Protein AF-A0A358SW45-F1 (afdb_monomer_lite)

Secondary structure (DSSP, 8-state):
-EEEETTEEEE--TTTTB-TTT-PBPP----TTSHHHHHHHHTS----GGGTS-TT-TTTHHHHHHHTT--HHHHHHHHGGGG--

Foldseek 3Di:
DWDQDPNDTDDDDPPNQADPVPRHGHDDDDDCVDPVNVVVVVVDPFDALVLLVDQPDPPHQQVVQVVVVHRSVVCCVVCVVRRPD

Sequence (85 aa):
MVTIQDGHMVPLPFGSFSDPETGRVRIRLVNVESSSYRVAREYMIRLDREDLEDLEDLGRLRPIAAASGLTSRAFRDRYGYLAEG

Structure (mmCIF, N/CA/C/O backbone):
data_AF-A0A358SW45-F1
#
_entry.id   AF-A0A358SW45-F1
#
loop_
_atom_site.group_PDB
_atom_site.id
_atom_site.type_symbol
_atom_site.label_atom_id
_atom_site.label_alt_id
_atom_site.label_comp_id
_atom_site.label_asym_id
_atom_site.label_entity_id
_atom_site.label_seq_id
_atom_site.pdbx_PDB_ins_code
_atom_site.Cartn_x
_atom_site.Cartn_y
_atom_site.Cartn_z
_atom_site.occupancy
_atom_site.B_iso_or_equiv
_atom_site.auth_seq_id
_atom_site.auth_comp_id
_atom_site.auth_asym_id
_atom_site.auth_atom_id
_atom_site.pdbx_PDB_model_num
ATOM 1 N N . MET A 1 1 ?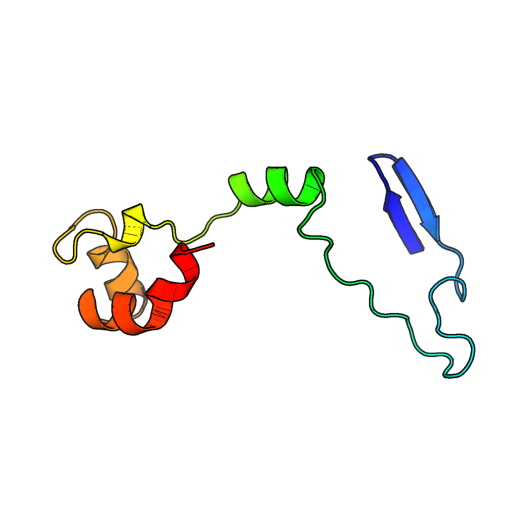 -6.111 -4.078 26.102 1.00 83.44 1 MET A N 1
ATOM 2 C CA . MET A 1 1 ? -5.544 -3.456 24.878 1.00 83.44 1 MET A CA 1
ATOM 3 C C . MET A 1 1 ? -5.996 -2.002 24.830 1.00 83.44 1 MET A C 1
ATOM 5 O O . MET A 1 1 ? -7.049 -1.715 25.380 1.00 83.44 1 MET A O 1
ATOM 9 N N . VAL A 1 2 ? -5.235 -1.088 24.227 1.00 88.00 2 VAL A N 1
ATOM 10 C CA . VAL A 1 2 ? -5.661 0.311 24.027 1.00 88.00 2 VAL A CA 1
ATOM 11 C C . VAL A 1 2 ? -5.778 0.560 22.529 1.00 88.00 2 VAL A C 1
ATOM 13 O O . VAL A 1 2 ? -4.934 0.102 21.764 1.00 88.00 2 VAL A O 1
ATOM 16 N N . THR A 1 3 ? -6.849 1.231 22.114 1.00 88.19 3 THR A N 1
ATOM 17 C CA . THR A 1 3 ? -7.119 1.593 20.715 1.00 88.19 3 THR A CA 1
ATOM 18 C C . THR A 1 3 ? -7.214 3.105 20.579 1.00 88.19 3 THR A C 1
ATOM 20 O O . THR A 1 3 ? -7.473 3.786 21.567 1.00 88.19 3 THR A O 1
ATOM 23 N N . ILE A 1 4 ? -7.024 3.627 19.368 1.00 87.00 4 ILE A N 1
ATOM 24 C CA . ILE A 1 4 ? -7.341 5.020 19.050 1.00 87.00 4 ILE A CA 1
ATOM 25 C C . ILE A 1 4 ? -8.614 5.018 18.203 1.00 87.00 4 ILE A C 1
ATOM 27 O O . ILE A 1 4 ? -8.647 4.390 17.145 1.00 87.00 4 ILE A O 1
ATOM 31 N N . GLN A 1 5 ? -9.664 5.678 18.686 1.00 85.69 5 GLN A N 1
ATOM 32 C CA . GLN A 1 5 ? -10.950 5.823 18.000 1.00 85.69 5 GLN A CA 1
ATOM 33 C C . GLN A 1 5 ? -11.246 7.314 17.887 1.00 85.69 5 GLN A C 1
ATOM 35 O O . GLN A 1 5 ? -11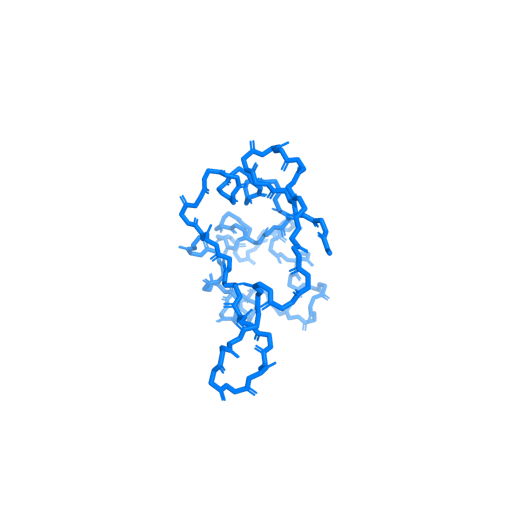.257 8.001 18.904 1.00 85.69 5 GLN A O 1
ATOM 40 N N . ASP A 1 6 ? -11.380 7.817 16.659 1.00 84.19 6 ASP A N 1
ATOM 41 C CA . ASP A 1 6 ? -11.590 9.244 16.372 1.00 84.19 6 ASP A CA 1
ATOM 42 C C . ASP A 1 6 ? -10.613 10.173 17.122 1.00 84.19 6 ASP A C 1
ATOM 44 O O . ASP A 1 6 ? -10.976 11.227 17.628 1.00 84.19 6 ASP A O 1
ATOM 48 N N . GLY A 1 7 ? -9.345 9.752 17.231 1.00 84.44 7 GLY A N 1
ATOM 49 C CA . GLY A 1 7 ? -8.283 10.501 17.918 1.00 84.44 7 GLY A CA 1
ATOM 50 C C . GLY A 1 7 ? -8.218 10.309 19.439 1.00 84.44 7 GLY A C 1
ATOM 51 O O . GLY A 1 7 ? -7.273 10.778 20.069 1.00 84.44 7 GLY A O 1
ATOM 52 N N . HIS A 1 8 ? -9.153 9.573 20.039 1.00 89.94 8 HIS A N 1
ATOM 53 C CA . HIS A 1 8 ? -9.194 9.323 21.479 1.00 89.94 8 HIS A CA 1
ATOM 54 C C . HIS A 1 8 ? -8.619 7.954 21.843 1.00 89.94 8 HIS A C 1
ATOM 56 O O . HIS A 1 8 ? -8.912 6.952 21.191 1.00 89.94 8 HIS A O 1
ATOM 62 N N . MET A 1 9 ? -7.839 7.887 22.928 1.00 93.56 9 MET A N 1
ATOM 63 C CA . MET A 1 9 ? -7.416 6.609 23.503 1.00 93.56 9 MET A CA 1
ATOM 64 C C . MET A 1 9 ? -8.601 5.933 24.195 1.00 93.56 9 MET A C 1
ATOM 66 O O . MET A 1 9 ? -9.083 6.402 25.224 1.00 93.56 9 MET A O 1
ATOM 70 N N . VAL A 1 10 ? -9.045 4.807 23.644 1.00 93.00 10 VAL A N 1
ATOM 71 C CA . VAL A 1 10 ? -10.163 4.018 24.159 1.00 93.00 10 VAL A CA 1
ATOM 72 C C . VAL A 1 10 ? -9.643 2.657 24.630 1.00 93.00 10 VAL A C 1
ATOM 74 O O . VAL A 1 10 ? -9.097 1.895 23.814 1.00 93.00 10 VAL A O 1
ATOM 77 N N . PRO A 1 11 ? -9.784 2.319 25.926 1.00 92.75 11 PRO A N 1
ATOM 78 C CA . PRO A 1 11 ? -9.414 1.006 26.428 1.00 92.75 11 PRO A CA 1
ATOM 79 C C . PRO A 1 11 ? -10.371 -0.057 25.883 1.00 92.75 11 PRO A C 1
ATOM 81 O O . PRO A 1 11 ? -11.587 0.113 25.880 1.00 92.75 11 PRO A O 1
ATOM 84 N N . LEU A 1 12 ? -9.804 -1.180 25.452 1.00 90.06 12 LEU A N 1
ATOM 85 C CA . LEU A 1 12 ? -10.542 -2.345 24.985 1.00 90.06 12 LEU A CA 1
ATOM 86 C C . LEU A 1 12 ? -10.360 -3.493 25.996 1.00 90.06 12 LEU A C 1
ATOM 88 O O . LEU A 1 12 ? -9.239 -4.026 26.110 1.00 90.06 12 LEU A O 1
ATOM 92 N N . PRO A 1 13 ? -11.418 -3.868 26.746 1.00 89.38 13 PRO A N 1
ATOM 93 C CA . PRO A 1 13 ? -11.374 -4.978 27.694 1.00 89.38 13 PRO A CA 1
ATOM 94 C C . PRO A 1 13 ? -11.042 -6.300 27.001 1.00 89.38 13 PRO A C 1
ATOM 96 O O . PRO A 1 13 ? -11.499 -6.555 25.884 1.00 89.38 13 PRO A O 1
ATOM 99 N N . PHE A 1 14 ? -10.276 -7.166 27.662 1.00 84.19 14 PHE A N 1
ATOM 100 C CA . PHE A 1 14 ? -10.038 -8.520 27.159 1.00 84.19 14 PHE A CA 1
ATOM 101 C C . PHE A 1 14 ? -11.364 -9.285 27.024 1.00 84.19 14 PHE A C 1
ATOM 103 O O . PHE A 1 14 ? -12.268 -9.118 27.836 1.00 84.19 14 PHE A O 1
ATOM 110 N N . GLY A 1 15 ? -11.504 -10.069 25.953 1.00 84.25 15 GLY A N 1
ATOM 111 C CA . GLY A 1 15 ? -12.740 -10.789 25.617 1.00 84.25 15 GLY A CA 1
ATOM 112 C C . GLY A 1 15 ? -13.775 -9.969 24.836 1.00 84.25 15 GLY A C 1
ATOM 113 O O . GLY A 1 15 ? -14.535 -10.548 24.071 1.00 84.25 15 GLY A O 1
ATOM 114 N N . SER A 1 16 ? -13.758 -8.629 24.908 1.00 87.12 16 SER A N 1
ATOM 115 C CA . SER A 1 16 ? -14.717 -7.777 24.165 1.00 87.12 16 SER A CA 1
ATOM 116 C C . SER A 1 16 ? -14.539 -7.812 22.639 1.00 87.12 16 SER A C 1
ATOM 118 O O . SER A 1 16 ? -15.416 -7.409 21.874 1.00 87.12 16 SER A O 1
ATOM 120 N N . PHE A 1 17 ? -13.391 -8.296 22.174 1.00 85.81 17 PHE A N 1
ATOM 121 C CA . PHE A 1 17 ? -13.025 -8.408 20.764 1.00 85.81 17 PHE A CA 1
ATOM 122 C C . PHE A 1 17 ? -12.887 -9.861 20.304 1.00 85.81 17 PHE A C 1
ATOM 124 O O . PHE A 1 17 ? -12.447 -10.091 19.181 1.00 85.81 17 PHE A O 1
ATOM 131 N N . SER A 1 18 ? -13.295 -10.823 21.131 1.00 88.56 18 SER A N 1
ATOM 132 C CA . SER A 1 18 ? -13.412 -12.219 20.727 1.00 88.56 18 SER A CA 1
ATOM 133 C C . SER A 1 18 ? -14.795 -12.498 20.146 1.00 88.56 18 SER A C 1
ATOM 135 O O . SER A 1 18 ? -15.788 -11.872 20.514 1.00 88.56 18 SER A O 1
ATOM 137 N N . ASP A 1 19 ? -14.838 -13.419 19.201 1.00 86.88 19 ASP A N 1
ATOM 138 C CA . ASP A 1 19 ? -16.045 -14.042 18.706 1.00 86.88 19 ASP A CA 1
ATOM 139 C C . ASP A 1 19 ? -16.621 -14.935 19.823 1.00 86.88 19 ASP A C 1
ATOM 141 O O . ASP A 1 19 ? -15.891 -15.773 20.362 1.00 86.88 19 ASP A O 1
ATOM 145 N N . PRO A 1 20 ? -17.883 -14.729 20.233 1.00 84.62 20 PRO A N 1
ATOM 146 C CA . PRO A 1 20 ? -18.456 -15.423 21.382 1.00 84.62 20 PRO A CA 1
ATOM 147 C C . PRO A 1 20 ? -18.728 -16.910 21.123 1.00 84.62 20 PRO A C 1
ATOM 149 O O . PRO A 1 20 ? -18.809 -17.671 22.083 1.00 84.62 20 PRO A O 1
ATOM 152 N N . GLU A 1 21 ? -18.849 -17.337 19.863 1.00 89.19 21 GLU A N 1
ATOM 153 C CA . GLU A 1 21 ? -19.125 -18.733 19.507 1.00 89.19 21 GLU A CA 1
ATOM 154 C C . GLU A 1 21 ? -17.835 -19.554 19.410 1.00 89.19 21 GLU A C 1
ATOM 156 O O . GLU A 1 21 ? -17.773 -20.699 19.854 1.00 89.19 21 GLU A O 1
ATOM 161 N N . THR A 1 22 ? -16.780 -18.964 18.849 1.00 90.00 22 THR A N 1
ATOM 162 C CA . THR A 1 22 ? -15.510 -19.652 18.564 1.00 90.00 22 THR A CA 1
ATOM 163 C C . THR A 1 22 ? -14.394 -19.322 19.555 1.00 90.00 22 THR A C 1
ATOM 165 O O . THR A 1 22 ? -13.359 -19.990 19.562 1.00 90.00 22 THR A O 1
ATOM 168 N N . GLY A 1 23 ? -14.551 -18.263 20.355 1.00 87.12 23 GLY A N 1
ATOM 169 C CA . GLY A 1 23 ? -13.541 -17.745 21.282 1.00 87.12 23 GLY A CA 1
ATOM 170 C C . GLY A 1 23 ? -12.348 -17.051 20.608 1.00 87.12 23 GLY A C 1
ATOM 171 O O . GLY A 1 23 ? -11.457 -16.546 21.297 1.00 87.12 23 GLY A O 1
ATOM 172 N N . ARG A 1 24 ? -12.303 -17.006 19.271 1.00 87.88 24 ARG A N 1
ATOM 173 C CA . ARG A 1 24 ? -11.190 -16.429 18.500 1.00 87.88 24 ARG A CA 1
ATOM 174 C C . ARG A 1 24 ? -11.286 -14.911 18.434 1.00 87.88 24 ARG A C 1
ATOM 176 O O . ARG A 1 24 ? -12.366 -14.347 18.512 1.00 87.88 24 ARG A O 1
ATOM 183 N N . VAL A 1 25 ? -10.161 -14.229 18.238 1.00 88.38 25 VAL A N 1
ATOM 184 C CA . VAL A 1 25 ? -10.157 -12.773 18.020 1.00 88.38 25 VAL A CA 1
ATOM 185 C C . VAL A 1 25 ? -10.899 -12.431 16.724 1.00 88.38 25 VAL A C 1
ATOM 187 O O . VAL A 1 25 ? -10.626 -13.018 15.677 1.00 88.38 25 VAL A O 1
ATOM 190 N N . ARG A 1 26 ? -11.815 -11.458 16.784 1.00 86.81 26 ARG A N 1
ATOM 191 C CA . ARG A 1 26 ? -12.510 -10.926 15.606 1.00 86.81 26 ARG A CA 1
ATOM 192 C C . ARG A 1 26 ? -11.536 -10.164 14.715 1.00 86.81 26 ARG A C 1
ATOM 194 O O . ARG A 1 26 ? -10.776 -9.317 15.186 1.00 86.81 26 ARG A O 1
ATOM 201 N N . ILE A 1 27 ? -11.604 -10.422 13.412 1.00 86.00 27 ILE A N 1
ATOM 202 C CA . ILE A 1 27 ? -10.810 -9.702 12.416 1.00 86.00 27 ILE A CA 1
ATOM 203 C C . ILE A 1 27 ? -11.471 -8.346 12.159 1.00 86.00 27 ILE A C 1
ATOM 205 O O . ILE A 1 27 ? -12.599 -8.276 11.676 1.00 86.00 27 ILE A O 1
ATOM 209 N N . ARG A 1 28 ? -10.760 -7.257 12.466 1.00 85.88 28 ARG A N 1
ATOM 210 C CA . ARG A 1 28 ? -11.162 -5.897 12.090 1.00 85.88 28 ARG A CA 1
ATOM 211 C C . ARG A 1 28 ? -10.447 -5.510 10.802 1.00 85.88 28 ARG A C 1
ATOM 213 O O . ARG A 1 28 ? -9.242 -5.278 10.816 1.00 85.88 28 ARG A O 1
ATOM 220 N N . LEU A 1 29 ? -11.197 -5.424 9.709 1.00 90.81 29 LEU A N 1
ATOM 221 C CA . LEU A 1 29 ? -10.671 -4.931 8.439 1.00 90.81 29 LEU A CA 1
ATOM 222 C C . LEU A 1 29 ? -10.410 -3.422 8.506 1.00 90.81 29 LEU A C 1
ATOM 224 O O . LEU A 1 29 ? -11.047 -2.689 9.271 1.00 90.81 29 LEU A O 1
ATOM 228 N N . VAL A 1 30 ? -9.461 -2.963 7.694 1.00 90.62 30 VAL A N 1
ATOM 229 C CA . VAL A 1 30 ? -9.214 -1.533 7.500 1.00 90.62 30 VAL A CA 1
ATOM 230 C C . VAL A 1 30 ? -10.429 -0.926 6.805 1.00 90.62 30 VAL A C 1
ATOM 232 O O . VAL A 1 30 ? -10.872 -1.421 5.772 1.00 90.62 30 VAL A O 1
ATOM 235 N N . ASN A 1 31 ? -10.965 0.155 7.369 1.00 91.00 31 ASN A N 1
ATOM 236 C CA . ASN A 1 31 ? -12.019 0.922 6.722 1.00 91.00 31 ASN A CA 1
ATOM 237 C C . ASN A 1 31 ? -11.397 1.920 5.735 1.00 91.00 31 ASN A C 1
ATOM 239 O O . ASN A 1 31 ? -10.978 3.009 6.137 1.00 91.00 31 ASN A O 1
ATOM 243 N N . VAL A 1 32 ? -11.357 1.544 4.457 1.00 92.88 32 VAL A N 1
ATOM 244 C CA . VAL A 1 32 ? -10.800 2.377 3.378 1.00 92.88 32 VAL A CA 1
ATOM 245 C C . VAL A 1 32 ? -11.641 3.623 3.068 1.00 92.88 32 VAL A C 1
ATOM 247 O O . VAL A 1 32 ? -11.141 4.576 2.481 1.00 92.88 32 VAL A O 1
ATOM 250 N N . GLU A 1 33 ? -12.887 3.670 3.543 1.00 93.25 33 GLU A N 1
ATOM 251 C CA . GLU A 1 33 ? -13.770 4.832 3.393 1.00 93.25 33 GLU A CA 1
ATOM 252 C C . GLU A 1 33 ? -13.589 5.877 4.503 1.00 93.25 33 GLU A C 1
ATOM 254 O O . GLU A 1 33 ? -14.169 6.962 4.442 1.00 93.25 33 GLU A O 1
ATOM 259 N N . SER A 1 34 ? -12.794 5.575 5.537 1.00 90.69 34 SER A N 1
ATOM 260 C CA . SER A 1 34 ? -12.564 6.506 6.646 1.00 90.69 34 SER A CA 1
ATOM 261 C C . SER A 1 34 ? -11.715 7.710 6.227 1.00 90.69 34 SER A C 1
ATOM 263 O O . SER A 1 34 ? -10.777 7.592 5.437 1.00 90.69 34 SER A O 1
ATOM 265 N N . SER A 1 35 ? -12.005 8.883 6.800 1.00 90.62 35 SER A N 1
ATOM 266 C CA . SER A 1 35 ? -11.228 10.106 6.552 1.00 90.62 35 SER A CA 1
ATOM 267 C C . SER A 1 35 ? -9.765 9.941 6.958 1.00 90.62 35 SER A C 1
ATOM 269 O O . SER A 1 35 ? -8.876 10.354 6.221 1.00 90.62 35 SER A O 1
ATOM 271 N N . SER A 1 36 ? -9.507 9.280 8.090 1.00 89.06 36 SER A N 1
ATOM 272 C CA . SER A 1 36 ? -8.154 8.988 8.564 1.00 89.06 36 SER A CA 1
ATOM 273 C C . SER A 1 36 ? -7.381 8.099 7.593 1.00 89.06 36 SER A C 1
ATOM 275 O O . SER A 1 36 ? -6.212 8.373 7.336 1.00 89.06 36 SER A O 1
ATOM 277 N N . TYR A 1 37 ? -8.025 7.084 7.008 1.00 91.56 37 TYR A N 1
ATOM 278 C CA . TYR A 1 37 ? -7.399 6.269 5.971 1.00 91.56 37 TYR A CA 1
ATOM 279 C C . TYR A 1 37 ? -7.100 7.086 4.715 1.00 91.56 37 TYR A C 1
ATOM 281 O O . TYR A 1 37 ? -5.975 7.032 4.230 1.00 91.56 37 TYR A O 1
ATOM 289 N N . ARG A 1 38 ? -8.067 7.866 4.213 1.00 91.81 38 ARG A N 1
ATOM 290 C CA . ARG A 1 38 ? -7.876 8.695 3.012 1.00 91.81 38 ARG A CA 1
ATOM 291 C C . ARG A 1 38 ? -6.732 9.691 3.195 1.00 91.81 38 ARG A C 1
ATOM 293 O O . ARG A 1 38 ? -5.860 9.754 2.346 1.00 91.81 38 ARG A O 1
ATOM 300 N N . VAL A 1 39 ? -6.674 10.384 4.335 1.00 92.56 39 VAL A N 1
ATOM 301 C CA . VAL A 1 39 ? -5.562 11.295 4.654 1.00 92.56 39 VAL A CA 1
ATOM 302 C C . VAL A 1 39 ? -4.242 10.537 4.730 1.00 92.56 39 VAL A C 1
ATOM 304 O O . VAL A 1 39 ? -3.279 10.941 4.093 1.00 92.56 39 VAL A O 1
ATOM 307 N N . ALA A 1 40 ? -4.181 9.426 5.469 1.00 92.12 40 ALA A N 1
ATOM 308 C CA . ALA A 1 40 ? -2.954 8.638 5.562 1.00 92.12 40 ALA A CA 1
ATOM 309 C C . ALA A 1 40 ? -2.487 8.143 4.185 1.00 92.12 40 ALA A C 1
ATOM 311 O O . ALA A 1 40 ? -1.286 8.100 3.933 1.00 92.12 40 ALA A O 1
ATOM 312 N N . ARG A 1 41 ? -3.427 7.804 3.295 1.00 90.81 41 ARG A N 1
ATOM 313 C CA . ARG A 1 41 ? -3.154 7.331 1.939 1.00 90.81 41 ARG A CA 1
ATOM 314 C C . ARG A 1 41 ? -2.418 8.352 1.083 1.00 90.81 41 ARG A C 1
ATOM 316 O O . ARG A 1 41 ? -1.481 7.942 0.409 1.00 90.81 41 ARG A O 1
ATOM 323 N N . GLU A 1 42 ? -2.761 9.632 1.183 1.00 89.12 42 GLU A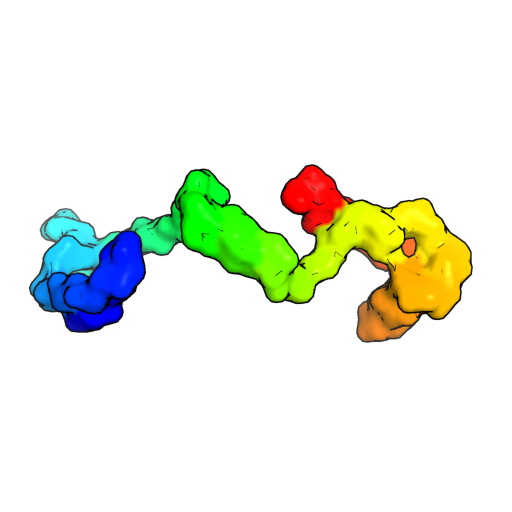 N 1
ATOM 324 C CA . GLU A 1 42 ? -2.064 10.719 0.473 1.00 89.12 42 GLU A CA 1
ATOM 325 C C . GLU A 1 42 ? -0.600 10.893 0.916 1.00 89.12 42 GLU A C 1
ATOM 327 O O . GLU A 1 42 ? 0.218 11.422 0.174 1.00 89.12 42 GLU A O 1
ATOM 332 N N . TYR A 1 43 ? -0.246 10.439 2.124 1.00 91.25 43 TYR A N 1
ATOM 333 C CA . TYR A 1 43 ? 1.124 10.515 2.647 1.00 91.25 43 TYR A CA 1
ATOM 334 C C . TYR A 1 43 ? 1.920 9.212 2.486 1.00 91.25 43 TYR A C 1
ATOM 336 O O . TYR A 1 43 ? 3.095 9.162 2.859 1.00 91.25 43 TYR A O 1
ATOM 344 N N . MET A 1 44 ? 1.310 8.135 1.984 1.00 91.50 44 MET A N 1
ATOM 345 C CA . MET A 1 44 ? 2.021 6.874 1.776 1.00 91.50 44 MET A CA 1
ATOM 346 C C . MET A 1 44 ? 2.907 6.953 0.531 1.00 91.50 44 MET A C 1
ATOM 348 O O . MET A 1 44 ? 2.473 7.410 -0.518 1.00 91.50 44 MET A O 1
ATOM 352 N N . ILE A 1 45 ? 4.120 6.402 0.615 1.00 90.94 45 ILE A N 1
ATOM 353 C CA . ILE A 1 45 ? 4.943 6.145 -0.574 1.00 90.94 45 ILE A CA 1
ATOM 354 C C . ILE A 1 45 ? 4.266 5.022 -1.370 1.00 90.94 45 ILE A C 1
ATOM 356 O O . ILE A 1 45 ? 4.200 3.879 -0.907 1.00 90.94 45 ILE A O 1
ATOM 360 N N . ARG A 1 46 ? 3.734 5.352 -2.547 1.00 91.12 46 ARG A N 1
ATOM 361 C CA . ARG A 1 46 ? 3.019 4.442 -3.450 1.00 91.12 46 ARG A CA 1
ATOM 362 C C . ARG A 1 46 ? 3.452 4.700 -4.891 1.00 91.12 46 ARG A C 1
ATOM 364 O O . ARG A 1 46 ? 4.105 5.697 -5.165 1.00 91.12 46 ARG A O 1
ATOM 371 N N . LEU A 1 47 ? 3.116 3.765 -5.779 1.00 91.44 47 LEU A N 1
ATOM 372 C CA . LEU A 1 47 ? 3.188 4.011 -7.216 1.00 91.44 47 LEU A CA 1
ATOM 373 C C . LEU A 1 47 ? 1.968 4.823 -7.622 1.00 91.44 47 LEU A C 1
ATOM 375 O O . LEU A 1 47 ? 0.844 4.361 -7.410 1.00 91.44 47 LEU A O 1
ATOM 379 N N . ASP A 1 48 ? 2.210 5.965 -8.245 1.00 89.88 48 ASP A N 1
ATOM 380 C CA . ASP A 1 48 ? 1.178 6.770 -8.873 1.00 89.88 48 ASP A CA 1
ATOM 381 C C . ASP A 1 48 ? 1.215 6.602 -10.388 1.00 89.88 48 ASP A C 1
ATOM 383 O O . ASP A 1 48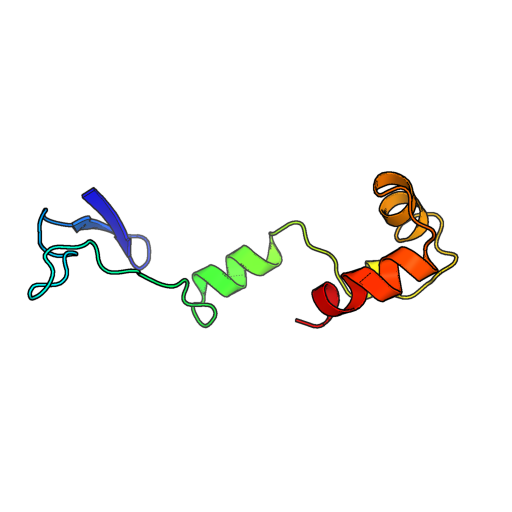 ? 2.188 6.126 -10.980 1.00 89.88 48 ASP A O 1
ATOM 387 N N . ARG A 1 49 ? 0.122 6.991 -11.046 1.00 88.88 49 ARG A N 1
ATOM 388 C CA . ARG A 1 49 ? -0.012 6.857 -12.500 1.00 88.88 49 ARG A CA 1
ATOM 389 C C . ARG A 1 49 ? 1.138 7.537 -13.236 1.00 88.88 49 ARG A C 1
ATOM 391 O O . ARG A 1 49 ? 1.713 6.948 -14.148 1.00 88.88 49 ARG A O 1
ATOM 398 N N . GLU A 1 50 ? 1.506 8.727 -12.781 1.00 89.69 50 GLU A N 1
ATOM 399 C CA . GLU A 1 50 ? 2.597 9.516 -13.343 1.00 89.69 50 GLU A CA 1
ATOM 400 C C . GLU A 1 50 ? 3.965 8.815 -13.255 1.00 89.69 50 GLU A C 1
ATOM 402 O O . GLU A 1 50 ? 4.837 9.080 -14.077 1.00 89.69 50 GLU A O 1
ATOM 407 N N . ASP A 1 51 ? 4.168 7.893 -12.305 1.00 91.00 51 ASP A N 1
ATOM 408 C CA . ASP A 1 51 ? 5.407 7.107 -12.222 1.00 91.00 51 ASP A CA 1
ATOM 409 C C . ASP A 1 51 ? 5.528 6.078 -13.353 1.00 91.00 51 ASP A C 1
ATOM 411 O O . ASP A 1 51 ? 6.610 5.531 -13.568 1.00 91.00 51 ASP A O 1
ATOM 415 N N . LEU A 1 52 ? 4.426 5.781 -14.056 1.00 90.62 52 LEU A N 1
ATOM 416 C CA . LEU A 1 52 ? 4.314 4.692 -15.034 1.00 90.62 52 LEU A CA 1
ATOM 417 C C . LEU A 1 52 ? 3.944 5.155 -16.457 1.00 90.62 52 LEU A C 1
ATOM 419 O O . LEU A 1 52 ? 3.856 4.325 -17.371 1.00 90.62 52 LEU A O 1
ATOM 423 N N . GLU A 1 53 ? 3.672 6.447 -16.649 1.00 85.75 53 GLU A N 1
ATOM 424 C CA . GLU A 1 53 ? 3.131 6.998 -17.898 1.00 85.75 53 GLU A CA 1
ATOM 425 C C . GLU A 1 53 ? 4.115 6.900 -19.067 1.00 85.75 53 GLU A C 1
ATOM 427 O O . GLU A 1 53 ? 3.748 6.386 -20.132 1.00 85.75 53 GLU A O 1
ATOM 432 N N . ASP A 1 54 ? 5.362 7.323 -18.851 1.00 88.25 54 ASP A N 1
ATOM 433 C CA . ASP A 1 54 ? 6.407 7.345 -19.871 1.00 88.25 54 ASP A CA 1
ATOM 434 C C . ASP A 1 54 ? 7.413 6.196 -19.682 1.00 88.25 54 ASP A C 1
ATOM 436 O O . ASP A 1 54 ? 8.182 6.128 -18.722 1.00 88.25 54 ASP A O 1
ATOM 440 N N . LEU A 1 55 ? 7.414 5.274 -20.651 1.00 82.75 55 LEU A N 1
ATOM 441 C CA . LEU A 1 55 ? 8.305 4.110 -20.693 1.00 82.75 55 LEU A CA 1
ATOM 442 C C . LEU A 1 55 ? 9.787 4.484 -20.807 1.00 82.75 55 LEU A C 1
ATOM 444 O O . LEU A 1 55 ? 10.652 3.684 -20.424 1.00 82.75 55 LEU A O 1
ATOM 448 N N . GLU A 1 56 ? 10.084 5.664 -21.343 1.00 83.75 56 GLU A N 1
ATOM 449 C CA . GLU A 1 56 ? 11.440 6.151 -21.545 1.00 83.75 56 GLU A CA 1
ATOM 450 C C . GLU A 1 56 ? 11.918 7.102 -20.446 1.00 83.75 56 GLU A C 1
ATOM 452 O O . GLU A 1 56 ? 13.108 7.423 -20.438 1.00 83.75 56 GLU A O 1
ATOM 457 N N . ASP A 1 57 ? 11.062 7.440 -19.478 1.00 85.94 57 ASP A N 1
ATOM 458 C CA . ASP A 1 57 ? 11.384 8.343 -18.374 1.00 85.94 57 ASP A CA 1
ATOM 459 C C . ASP A 1 57 ? 12.614 7.860 -17.587 1.00 85.94 57 ASP A C 1
ATOM 461 O O . ASP A 1 57 ? 12.623 6.795 -16.959 1.00 85.94 57 ASP A O 1
ATOM 465 N N . LEU A 1 58 ? 13.672 8.674 -17.633 1.00 82.25 58 LEU A N 1
ATOM 466 C CA . LEU A 1 58 ? 14.955 8.436 -16.972 1.00 82.25 58 LEU A CA 1
ATOM 467 C C . LEU A 1 58 ? 14.950 8.796 -15.478 1.00 82.25 58 LEU A C 1
ATOM 469 O O . LEU A 1 58 ? 15.839 8.348 -14.758 1.00 82.25 58 LEU A O 1
ATOM 473 N N . GLY A 1 59 ? 13.991 9.600 -15.022 1.00 86.81 59 GLY A N 1
ATOM 474 C CA . GLY A 1 59 ? 13.862 10.088 -13.651 1.00 86.81 59 GLY A CA 1
ATOM 475 C C . GLY A 1 59 ? 12.850 9.323 -12.796 1.00 86.81 59 GLY A C 1
ATOM 476 O O . GLY A 1 59 ? 13.030 9.281 -11.581 1.00 86.81 59 GLY A O 1
ATOM 477 N N . ARG A 1 60 ? 11.828 8.696 -13.396 1.00 89.56 60 ARG A N 1
ATOM 478 C CA . ARG A 1 60 ? 10.779 7.957 -12.661 1.00 89.56 60 ARG A CA 1
ATOM 479 C C . ARG A 1 60 ? 10.788 6.462 -12.967 1.00 89.56 60 ARG A C 1
ATOM 481 O O . ARG A 1 60 ? 11.344 5.674 -12.197 1.00 89.56 60 ARG A O 1
ATOM 488 N N . LEU A 1 61 ? 10.219 6.056 -14.104 1.00 93.19 61 LEU A N 1
ATOM 489 C CA . LEU A 1 61 ? 9.951 4.645 -14.381 1.00 93.19 61 LEU A CA 1
ATOM 490 C C . LEU A 1 61 ? 11.225 3.811 -14.553 1.00 93.19 61 LEU A C 1
ATOM 492 O O . LEU A 1 61 ? 11.304 2.706 -14.015 1.00 93.19 61 LEU A O 1
ATOM 496 N N . ARG A 1 62 ? 12.241 4.301 -15.278 1.00 93.12 62 ARG A N 1
ATOM 497 C CA . ARG A 1 62 ? 13.474 3.522 -15.495 1.00 93.12 62 ARG A CA 1
ATOM 498 C C . ARG A 1 62 ? 14.211 3.201 -14.189 1.00 93.12 62 ARG A C 1
ATOM 500 O O . ARG A 1 62 ? 14.543 2.029 -14.013 1.00 93.12 62 ARG A O 1
ATOM 507 N N . PRO A 1 63 ? 14.455 4.155 -13.266 1.00 93.38 63 PRO A N 1
ATOM 508 C CA . PRO A 1 63 ? 15.027 3.842 -11.956 1.00 93.38 63 PRO A CA 1
ATOM 509 C C . PRO A 1 63 ? 14.214 2.812 -11.163 1.00 93.38 63 PRO A C 1
ATOM 511 O O . PRO A 1 63 ? 14.789 1.863 -10.629 1.00 93.38 63 PRO A O 1
ATOM 514 N N . ILE A 1 64 ? 12.885 2.957 -11.128 1.00 93.44 64 ILE A N 1
ATOM 515 C CA . ILE A 1 64 ? 11.985 2.037 -10.414 1.00 93.44 64 ILE A CA 1
ATOM 516 C C . ILE A 1 64 ? 12.071 0.623 -11.010 1.00 93.44 64 ILE A C 1
ATOM 518 O O . ILE A 1 64 ? 12.266 -0.359 -10.290 1.00 93.44 64 ILE A O 1
ATOM 522 N N . ALA A 1 65 ? 11.983 0.512 -12.336 1.00 95.19 65 ALA A N 1
ATOM 523 C CA . ALA A 1 65 ? 12.081 -0.761 -13.037 1.00 95.19 65 ALA A CA 1
ATOM 524 C C . ALA A 1 65 ? 13.457 -1.412 -12.823 1.00 95.19 65 ALA A C 1
ATOM 526 O O . ALA A 1 65 ? 13.527 -2.597 -12.480 1.00 95.19 65 ALA A O 1
ATOM 527 N N . ALA A 1 66 ? 14.538 -0.633 -12.915 1.00 94.69 66 ALA A N 1
ATOM 528 C CA . ALA A 1 66 ? 15.901 -1.103 -12.685 1.00 94.69 66 ALA A CA 1
ATOM 529 C C . ALA A 1 66 ? 16.107 -1.630 -11.256 1.00 94.69 66 ALA A C 1
ATOM 531 O O . ALA A 1 66 ? 16.706 -2.692 -11.087 1.00 94.69 66 ALA A O 1
ATOM 532 N N . ALA A 1 67 ? 15.552 -0.957 -10.240 1.00 94.75 67 ALA A N 1
ATOM 533 C CA . ALA A 1 67 ? 15.600 -1.415 -8.848 1.00 94.75 67 ALA A CA 1
ATOM 534 C C . ALA A 1 67 ? 14.916 -2.781 -8.641 1.00 94.75 67 ALA A C 1
ATOM 536 O O . ALA A 1 67 ? 15.270 -3.523 -7.728 1.00 94.75 67 ALA A O 1
ATOM 537 N N . SER A 1 68 ? 13.968 -3.135 -9.514 1.00 93.31 68 SER A N 1
ATOM 538 C CA . SER A 1 68 ? 13.294 -4.440 -9.523 1.00 93.31 68 SER A CA 1
ATOM 539 C C . SER A 1 68 ? 13.913 -5.474 -10.477 1.00 93.31 68 SER A C 1
ATOM 541 O O . SER A 1 68 ? 13.413 -6.596 -10.568 1.00 93.31 68 SER A O 1
ATOM 543 N N . GLY A 1 69 ? 14.980 -5.117 -11.203 1.00 96.19 69 GLY A N 1
ATOM 544 C CA . GLY A 1 69 ? 15.601 -5.977 -12.217 1.00 96.19 69 GLY A CA 1
ATOM 545 C C . GLY A 1 69 ? 14.742 -6.195 -13.470 1.00 96.19 69 GLY A C 1
ATOM 546 O O . GLY A 1 69 ? 14.926 -7.188 -14.173 1.00 96.19 69 GLY A O 1
ATOM 547 N N . LEU A 1 70 ? 13.789 -5.301 -13.745 1.00 96.44 70 LEU A N 1
ATOM 548 C CA . LEU A 1 70 ? 12.870 -5.380 -14.881 1.00 96.44 70 LEU A CA 1
ATOM 549 C C . LEU A 1 70 ? 13.141 -4.266 -15.897 1.00 96.44 70 LEU A C 1
ATOM 551 O O . LEU A 1 70 ? 13.715 -3.225 -15.584 1.00 96.44 70 LEU A O 1
ATOM 555 N N . THR A 1 71 ? 12.675 -4.466 -17.130 1.00 96.00 71 THR A N 1
ATOM 556 C CA . THR A 1 71 ? 12.541 -3.369 -18.099 1.00 96.00 71 THR A CA 1
ATOM 557 C C . THR A 1 71 ? 11.322 -2.513 -17.748 1.00 96.00 71 THR A C 1
ATOM 559 O O . THR A 1 71 ? 10.370 -3.020 -17.154 1.00 96.00 71 THR A O 1
ATOM 562 N N . SER A 1 72 ? 11.296 -1.240 -18.163 1.00 95.31 72 SER A N 1
ATOM 563 C CA . SER A 1 72 ? 10.152 -0.337 -17.932 1.00 95.31 72 SER A CA 1
ATOM 564 C C . SER A 1 72 ? 8.816 -0.950 -18.364 1.00 95.31 72 SER A C 1
ATOM 566 O O . SER A 1 72 ? 7.830 -0.888 -17.634 1.00 95.31 72 SER A O 1
ATOM 568 N N . ARG A 1 73 ? 8.794 -1.610 -19.533 1.00 94.81 73 ARG A N 1
ATOM 569 C CA . ARG A 1 73 ? 7.605 -2.303 -20.049 1.00 94.81 73 ARG A CA 1
ATOM 570 C C . ARG A 1 73 ? 7.191 -3.463 -19.143 1.00 94.81 73 ARG A C 1
ATOM 572 O O . ARG A 1 73 ? 6.047 -3.506 -18.718 1.00 94.81 73 ARG A O 1
ATOM 579 N N . ALA A 1 74 ? 8.120 -4.358 -18.799 1.00 96.38 74 ALA A N 1
ATOM 580 C CA . ALA A 1 74 ? 7.813 -5.506 -17.944 1.00 96.38 74 ALA A CA 1
ATOM 581 C C . ALA A 1 74 ? 7.365 -5.085 -16.534 1.00 96.38 74 ALA A C 1
ATOM 583 O O . ALA A 1 74 ? 6.519 -5.744 -15.933 1.00 96.38 74 ALA A O 1
ATOM 584 N N . PHE A 1 75 ? 7.910 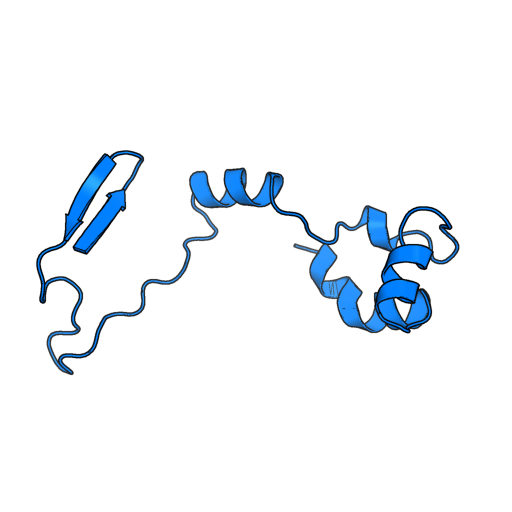-3.983 -16.010 1.00 96.12 75 PHE A N 1
ATOM 585 C CA . PHE A 1 75 ? 7.472 -3.407 -14.743 1.00 96.12 75 PHE A CA 1
ATOM 586 C C . PHE A 1 75 ? 6.031 -2.900 -14.830 1.00 96.12 75 PHE A C 1
ATOM 588 O O . PHE A 1 75 ? 5.197 -3.289 -14.012 1.00 96.12 75 PHE A O 1
ATOM 595 N N . ARG A 1 76 ? 5.724 -2.080 -15.844 1.00 93.38 76 ARG A N 1
ATOM 596 C CA . ARG A 1 76 ? 4.377 -1.542 -16.065 1.00 93.38 76 ARG A CA 1
ATOM 597 C C . ARG A 1 76 ? 3.350 -2.649 -16.287 1.00 93.38 76 ARG A C 1
ATOM 599 O O . ARG A 1 76 ? 2.290 -2.603 -15.676 1.00 93.38 76 ARG A O 1
ATOM 606 N N . ASP A 1 77 ? 3.667 -3.659 -17.090 1.00 94.94 77 ASP A N 1
ATOM 607 C CA . ASP A 1 77 ? 2.755 -4.780 -17.345 1.00 94.94 77 ASP A CA 1
ATOM 608 C C . ASP A 1 77 ? 2.451 -5.565 -16.058 1.00 94.94 77 ASP A C 1
ATOM 610 O O . ASP A 1 77 ? 1.336 -6.042 -15.854 1.00 94.94 77 ASP A O 1
ATOM 614 N N . ARG A 1 78 ? 3.437 -5.683 -15.160 1.00 95.19 78 ARG A N 1
ATOM 615 C CA . ARG A 1 78 ? 3.300 -6.436 -13.910 1.00 95.19 78 ARG A CA 1
ATOM 616 C C . ARG A 1 78 ? 2.624 -5.652 -12.789 1.00 95.19 78 ARG A C 1
ATOM 618 O O . ARG A 1 78 ? 1.896 -6.256 -12.008 1.00 95.19 78 ARG A O 1
ATOM 625 N N . TYR A 1 79 ? 2.902 -4.356 -12.666 1.00 94.50 79 TYR A N 1
ATOM 626 C CA . TYR A 1 79 ? 2.515 -3.541 -11.506 1.00 94.50 79 TYR A CA 1
ATOM 627 C C . TYR A 1 79 ? 1.616 -2.352 -11.846 1.00 94.50 79 TYR A C 1
ATOM 629 O O . TYR A 1 79 ? 1.181 -1.658 -10.934 1.00 94.50 79 TYR A O 1
ATOM 637 N N . GLY A 1 80 ? 1.287 -2.134 -13.122 1.00 92.19 80 GLY A N 1
ATOM 638 C CA . GLY A 1 80 ? 0.466 -1.008 -13.577 1.00 92.19 80 GLY A CA 1
ATOM 639 C C . GLY A 1 80 ? -0.874 -0.889 -12.859 1.00 92.19 80 GLY A C 1
ATOM 640 O O . GLY A 1 80 ? -1.276 0.212 -12.501 1.00 92.19 80 GLY A O 1
ATOM 641 N N . TYR A 1 81 ? -1.498 -2.025 -12.540 1.00 93.44 81 TYR A N 1
ATOM 642 C CA . TYR A 1 81 ? -2.769 -2.077 -11.813 1.00 93.44 81 TYR A CA 1
ATOM 643 C C . TYR A 1 81 ? -2.710 -1.459 -10.401 1.00 93.44 81 TYR A C 1
ATOM 645 O O . TYR A 1 81 ? -3.746 -1.141 -9.826 1.00 93.44 81 TYR A O 1
ATOM 653 N N . LEU A 1 82 ? -1.517 -1.293 -9.813 1.00 91.44 82 LEU A N 1
ATOM 654 C CA . LEU A 1 82 ? -1.352 -0.697 -8.482 1.00 91.44 82 LEU A CA 1
ATOM 655 C C . LEU A 1 82 ? -1.505 0.829 -8.482 1.00 91.44 82 LEU A C 1
ATOM 657 O O . LEU A 1 82 ? -1.773 1.395 -7.423 1.00 91.44 82 LEU A O 1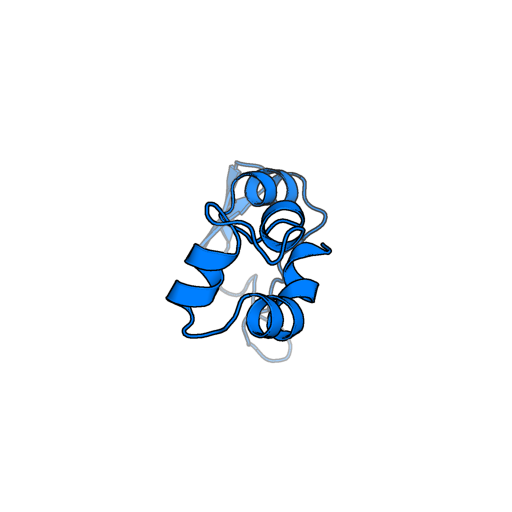
ATOM 661 N N . ALA A 1 83 ? -1.350 1.464 -9.646 1.00 88.81 83 ALA A N 1
ATOM 662 C CA . ALA A 1 83 ? -1.443 2.911 -9.832 1.00 88.81 83 ALA A CA 1
ATOM 663 C C . ALA A 1 83 ? -2.848 3.385 -10.266 1.00 88.81 83 ALA A C 1
ATOM 665 O O . ALA A 1 83 ? -3.051 4.569 -10.520 1.00 88.81 83 ALA A O 1
ATOM 666 N N . GLU A 1 84 ? -3.818 2.469 -10.393 1.00 75.38 84 GLU A N 1
ATOM 667 C CA . GLU A 1 84 ? -5.186 2.766 -10.856 1.00 75.38 84 GLU A CA 1
ATOM 668 C C . GLU A 1 84 ? -6.175 3.097 -9.727 1.00 75.38 84 GLU A C 1
ATOM 670 O O . GLU A 1 84 ? -7.334 3.409 -10.005 1.00 75.38 84 GLU A O 1
ATOM 675 N N . GLY A 1 85 ? -5.750 3.013 -8.463 1.00 62.78 85 GLY A N 1
ATOM 676 C CA . GLY A 1 85 ? -6.626 3.177 -7.299 1.00 62.78 85 GLY A CA 1
ATOM 677 C C . GLY A 1 85 ? -6.103 4.134 -6.261 1.00 62.78 85 GLY A C 1
ATOM 678 O O . GLY A 1 85 ? -5.049 4.771 -6.469 1.00 62.78 85 GLY A O 1
#

Radius of gyration: 20.13 Å; chains: 1; bounding box: 35×31×49 Å

pLDDT: mean 89.71, std 4.9, range [62.78, 96.44]